Protein AF-A0A7L2KEH7-F1 (afdb_monomer)

Organism: NCBI:txid2485327

Sequence (125 aa):
QDLCRELHEKVEIVDEERYDIEAKCNHNTREIKDLKIKVLDLRGKFKRPPLRRVRVSADAMLRALLGSKHKVSMDLRANLKSVKKEDTEKERPVEVGDWRKNVEAMSGMEGRKKMFDAAKSPTGQ

Radius of gyration: 44.85 Å; Cα contacts (8 Å, |Δi|>4): 10; chains: 1; bounding box: 85×48×133 Å

InterPro domains:
  IPR001978 Troponin [PF00992] (1-84)
  IPR038077 Troponin domain superfamily [G3DSA:1.20.5.350] (1-67)
  IPR038077 Troponin domain superfamily [SSF90250] (1-99)
  IPR050875 Troponin I [PTHR13738] (1-114)

Foldseek 3Di:
DVVVVVVVVVVVVVVVVVVVVVVVVVVVVVVVVVVVVVVCCVCVVCPPPPPDPDDQDPLNVCCVVVPPVDPDDPDPCSPDDDPPVVVVVVPPDPVVPDPVVVVVVPPPPDDDDDDDDDDDDDDDD

Mean predicted aligned error: 20.63 Å

Solvent-accessible surface area (backbone atoms only — not comparable to full-atom values): 8237 Å² total; per-residue (Å²): 113,65,68,61,52,54,52,52,56,49,49,54,54,51,50,53,53,48,49,54,52,48,52,52,53,51,51,53,52,51,52,52,51,54,51,50,52,53,52,48,52,58,53,60,78,58,57,75,73,73,85,71,88,73,70,82,47,70,64,60,48,44,35,70,75,51,42,86,79,51,79,77,67,93,48,86,64,67,81,50,85,76,86,52,76,74,56,65,68,74,72,51,71,81,82,82,65,58,75,66,64,65,54,60,72,68,68,74,82,84,73,92,80,86,88,85,84,92,81,83,88,81,88,85,137

pLDDT: mean 74.86, std 19.19, range [36.41, 98.69]

Secondary structure (DSSP, 8-state):
-HHHHHHHHHHHHHHHHHHHHHHHHHHHHHHHHHHHHHHHHHHHHT-------PPPPHHHHHHHHHGGG------TTTTSPP--TTGGGTSS-S----HHHHHHHHTT-----------------

Structure (mmCIF, N/CA/C/O backbone):
data_AF-A0A7L2KEH7-F1
#
_entry.id   AF-A0A7L2KEH7-F1
#
loop_
_atom_site.group_PDB
_atom_site.id
_atom_site.type_symbol
_atom_site.label_atom_id
_atom_site.label_alt_id
_atom_site.label_comp_id
_atom_site.label_asym_id
_atom_site.label_entity_id
_atom_site.label_seq_id
_atom_site.pdbx_PDB_ins_code
_atom_site.Cartn_x
_atom_site.Cartn_y
_atom_site.Cartn_z
_atom_site.occupancy
_atom_site.B_iso_or_equiv
_atom_site.auth_seq_id
_atom_site.auth_comp_id
_atom_site.auth_asym_id
_atom_site.auth_atom_id
_atom_site.pdbx_PDB_model_num
ATOM 1 N N . GLN A 1 1 ? -23.804 -4.839 42.696 1.00 86.31 1 GLN A N 1
ATOM 2 C CA . GLN A 1 1 ? -24.297 -5.040 41.314 1.00 86.31 1 GLN A CA 1
ATOM 3 C C . GLN A 1 1 ? -23.945 -3.867 40.403 1.00 86.31 1 GLN A C 1
ATOM 5 O O . GLN A 1 1 ? -23.792 -4.091 39.211 1.00 86.31 1 GLN A O 1
ATOM 10 N N . ASP A 1 2 ? -23.765 -2.653 40.929 1.00 95.88 2 ASP A N 1
ATOM 11 C CA . ASP A 1 2 ? -23.508 -1.454 40.111 1.00 95.88 2 ASP A CA 1
ATOM 12 C C . ASP A 1 2 ? -22.207 -1.518 39.312 1.00 95.88 2 ASP A C 1
ATOM 14 O O . ASP A 1 2 ? -22.217 -1.225 38.124 1.00 95.88 2 ASP A O 1
ATOM 18 N N . LEU A 1 3 ? -21.134 -2.048 39.907 1.00 96.88 3 LEU A N 1
ATOM 19 C CA . LEU A 1 3 ? -19.870 -2.273 39.199 1.00 96.88 3 LEU A CA 1
ATOM 20 C C . LEU A 1 3 ? -20.035 -3.163 37.954 1.00 96.88 3 LEU A C 1
ATOM 22 O O . LEU A 1 3 ? -19.410 -2.918 36.930 1.00 96.88 3 LEU A O 1
ATOM 26 N N . CYS A 1 4 ? -20.886 -4.192 38.015 1.00 97.50 4 CYS A N 1
ATOM 27 C CA . CYS A 1 4 ? -21.119 -5.073 36.868 1.00 97.50 4 CYS A CA 1
ATOM 28 C C . CYS A 1 4 ? -21.851 -4.347 35.732 1.00 97.50 4 CYS A C 1
ATOM 30 O O . CYS A 1 4 ? -21.552 -4.602 34.571 1.00 97.50 4 CYS A O 1
ATOM 32 N N . ARG A 1 5 ? -22.784 -3.442 36.062 1.00 97.56 5 ARG A N 1
ATOM 33 C CA . ARG A 1 5 ? -23.474 -2.602 35.071 1.00 97.56 5 ARG A CA 1
ATOM 34 C C . ARG A 1 5 ? -22.515 -1.603 34.430 1.00 97.56 5 ARG A C 1
ATOM 36 O O . ARG A 1 5 ? -22.473 -1.515 33.212 1.00 97.56 5 ARG A O 1
ATOM 43 N N . GLU A 1 6 ? -21.699 -0.935 35.239 1.00 98.00 6 GLU A N 1
ATOM 44 C CA . GLU A 1 6 ? -20.700 0.023 34.755 1.00 98.00 6 GLU A CA 1
ATOM 45 C C . GLU A 1 6 ? -19.667 -0.643 33.833 1.00 98.00 6 GLU A C 1
ATOM 47 O O . GLU A 1 6 ? -19.295 -0.095 32.799 1.00 98.00 6 GLU A O 1
ATOM 52 N N . LEU A 1 7 ? -19.209 -1.849 34.181 1.00 98.00 7 LEU A N 1
ATOM 53 C CA . LEU A 1 7 ? -18.293 -2.606 33.328 1.00 98.00 7 LEU A CA 1
ATOM 54 C C . LEU A 1 7 ? -18.946 -3.020 32.007 1.00 98.00 7 LEU A C 1
ATOM 56 O O . LEU A 1 7 ? -18.286 -2.955 30.977 1.00 98.00 7 LEU A O 1
ATOM 60 N N . HIS A 1 8 ? -20.219 -3.421 32.022 1.00 97.81 8 HIS A N 1
ATOM 61 C CA . HIS A 1 8 ? -20.934 -3.779 30.798 1.00 97.81 8 HIS A CA 1
ATOM 62 C C . HIS A 1 8 ? -21.070 -2.580 29.851 1.00 97.81 8 HIS A C 1
ATOM 64 O O . HIS A 1 8 ? -20.787 -2.708 28.665 1.00 97.81 8 HIS A O 1
ATOM 70 N N . GLU A 1 9 ? -21.444 -1.411 30.372 1.00 98.19 9 GLU A N 1
ATOM 71 C CA . GLU A 1 9 ? -21.549 -0.178 29.582 1.00 98.19 9 GLU A CA 1
ATOM 72 C C . GLU A 1 9 ? -20.189 0.230 28.993 1.00 98.19 9 GLU A C 1
ATOM 74 O O . GLU A 1 9 ? -20.077 0.541 27.809 1.00 98.19 9 GLU A O 1
AT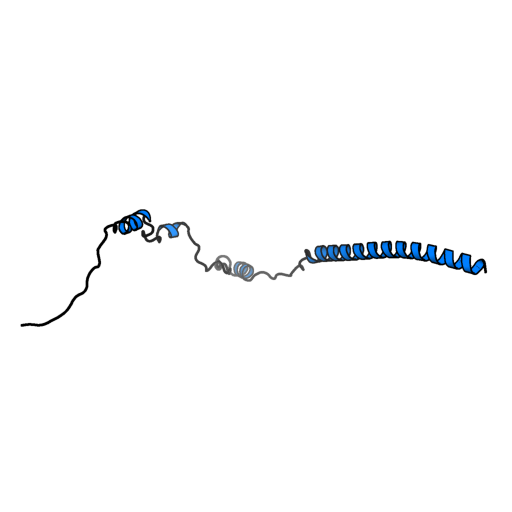OM 79 N N . LYS A 1 10 ? -19.111 0.133 29.783 1.00 98.31 10 LYS A N 1
ATOM 80 C CA . LYS A 1 10 ? -17.751 0.400 29.289 1.00 98.31 10 LYS A CA 1
ATOM 81 C C . LYS A 1 10 ? -17.317 -0.562 28.188 1.00 98.31 10 LYS A C 1
ATOM 83 O O . LYS A 1 10 ? -16.597 -0.144 27.289 1.00 98.31 10 LYS A O 1
ATOM 88 N N . VAL A 1 11 ? -17.713 -1.833 28.257 1.00 98.25 11 VAL A N 1
ATOM 89 C CA . VAL A 1 11 ? -17.385 -2.815 27.213 1.00 98.25 11 VAL A CA 1
ATOM 90 C C . VAL A 1 11 ? -18.041 -2.439 25.888 1.00 98.25 11 VAL A C 1
ATOM 92 O O . VAL A 1 11 ? -17.370 -2.518 24.864 1.00 98.25 11 VAL A O 1
ATOM 95 N N . GLU A 1 12 ? -19.299 -1.994 25.902 1.00 98.00 12 GLU A N 1
ATOM 96 C CA . GLU A 1 12 ? -19.995 -1.558 24.683 1.00 98.00 12 GLU A CA 1
ATOM 97 C C . GLU A 1 12 ? -19.280 -0.375 24.022 1.00 98.00 12 GLU A C 1
ATOM 99 O O . GLU A 1 12 ? -18.955 -0.437 22.838 1.00 98.00 12 GLU A O 1
ATOM 104 N N . ILE A 1 13 ? -18.947 0.652 24.810 1.00 98.31 13 ILE A N 1
ATOM 105 C CA . ILE A 1 13 ? -18.241 1.846 24.319 1.00 98.31 13 ILE A CA 1
ATOM 106 C C . ILE A 1 13 ? -16.870 1.470 23.746 1.00 98.31 13 ILE A C 1
ATOM 108 O O . ILE A 1 13 ? -16.511 1.875 22.642 1.00 98.31 13 ILE A O 1
ATOM 112 N N . VAL A 1 14 ? -16.095 0.669 24.482 1.00 98.56 14 VAL A N 1
ATOM 113 C CA . VAL A 1 14 ? -14.745 0.282 24.056 1.00 98.56 14 VAL A CA 1
ATOM 114 C C . VAL A 1 14 ? -14.780 -0.591 22.803 1.00 98.56 14 VAL A C 1
ATOM 116 O O . VAL A 1 14 ? -13.877 -0.479 21.975 1.00 98.56 14 VAL A O 1
ATOM 119 N N . ASP A 1 15 ? -15.780 -1.459 22.631 1.00 98.50 15 ASP A N 1
ATOM 120 C CA . ASP A 1 15 ? -15.864 -2.290 21.425 1.00 98.50 15 ASP A CA 1
ATOM 121 C C . ASP A 1 15 ? -16.247 -1.468 20.185 1.00 98.50 15 ASP A C 1
ATOM 123 O O . ASP A 1 15 ? -15.690 -1.699 19.109 1.00 98.50 15 ASP A O 1
ATOM 127 N N . GLU A 1 16 ? -17.100 -0.449 20.336 1.00 98.19 16 GLU A N 1
ATOM 128 C CA . GLU A 1 16 ? -17.387 0.519 19.270 1.00 98.19 16 GLU A CA 1
ATOM 129 C C . GLU A 1 16 ? -16.124 1.303 18.870 1.00 98.19 16 GLU A C 1
ATOM 131 O O . GLU A 1 16 ? -15.746 1.338 17.695 1.00 98.19 16 GLU A O 1
ATOM 136 N N . GLU A 1 17 ? -15.387 1.843 19.846 1.00 98.38 17 GLU A N 1
ATOM 137 C CA . GLU A 1 17 ? -14.119 2.538 19.590 1.00 98.38 17 GLU A CA 1
ATOM 138 C C . GLU A 1 17 ? -13.075 1.615 18.938 1.00 98.38 17 GLU A C 1
ATOM 140 O O . GLU A 1 17 ? -12.359 2.009 18.008 1.00 98.38 17 GLU A O 1
ATOM 145 N N . ARG A 1 18 ? -12.991 0.360 19.399 1.00 98.69 18 ARG A N 1
ATOM 146 C CA . ARG A 1 18 ? -12.098 -0.657 18.833 1.00 98.69 18 ARG A CA 1
ATOM 147 C C . ARG A 1 18 ? -12.442 -0.930 17.372 1.00 98.69 18 ARG A C 1
ATOM 149 O O . ARG A 1 18 ? -11.523 -1.026 16.554 1.00 98.69 18 ARG A O 1
ATOM 156 N N . TYR A 1 19 ? -13.727 -1.041 17.041 1.00 98.44 19 TYR A N 1
ATOM 157 C CA . TYR A 1 19 ? -14.197 -1.257 15.675 1.00 98.44 19 TYR A CA 1
ATOM 158 C C . TYR A 1 19 ? -13.785 -0.108 14.742 1.00 98.44 19 TYR A C 1
ATOM 160 O O . TYR A 1 19 ? -13.232 -0.347 13.663 1.00 98.44 19 TYR A O 1
ATOM 168 N N . ASP A 1 20 ? -13.950 1.141 15.177 1.00 98.12 20 ASP A N 1
ATOM 169 C CA . ASP A 1 20 ? -13.543 2.319 14.404 1.00 98.12 20 ASP A CA 1
ATOM 170 C C . ASP A 1 20 ? -12.029 2.383 14.164 1.00 98.12 20 ASP A C 1
ATOM 172 O O . ASP A 1 20 ? -11.560 2.721 13.067 1.00 98.12 20 ASP A O 1
ATOM 176 N N . ILE A 1 21 ? -11.234 2.048 15.183 1.00 98.31 21 ILE A N 1
ATOM 177 C CA . ILE A 1 21 ? -9.773 1.981 15.065 1.00 98.31 21 ILE A CA 1
ATOM 178 C C . ILE A 1 21 ? -9.371 0.872 14.088 1.00 98.31 21 ILE A C 1
ATOM 180 O O . ILE A 1 21 ? -8.517 1.086 13.222 1.00 98.31 21 ILE A O 1
ATOM 184 N N . GLU A 1 22 ? -9.999 -0.299 14.184 1.00 98.31 22 GLU A N 1
ATOM 185 C CA . GLU A 1 22 ? -9.760 -1.419 13.278 1.00 98.31 22 GLU A CA 1
ATOM 186 C C . GLU A 1 22 ? -10.080 -1.040 11.823 1.00 98.31 22 GLU A C 1
ATOM 188 O O . GLU A 1 22 ? -9.282 -1.307 10.918 1.00 98.31 22 GLU A O 1
ATOM 193 N N . ALA A 1 23 ? -11.187 -0.332 11.587 1.00 98.44 23 ALA A N 1
ATOM 194 C CA . ALA A 1 23 ? -11.549 0.173 10.268 1.00 98.44 23 ALA A CA 1
ATOM 195 C C . ALA A 1 23 ? -10.479 1.122 9.694 1.00 98.44 23 ALA A C 1
ATOM 197 O O . ALA A 1 23 ? -10.076 0.967 8.534 1.00 98.44 23 ALA A O 1
ATOM 198 N N . LYS A 1 24 ? -9.952 2.051 10.507 1.00 98.44 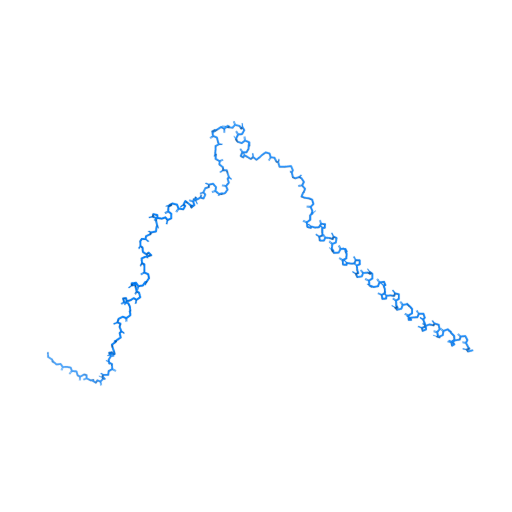24 LYS A N 1
ATOM 199 C CA . LYS A 1 24 ? -8.859 2.964 10.115 1.00 98.44 24 LYS A CA 1
ATOM 200 C C . LYS A 1 24 ? -7.562 2.210 9.798 1.00 98.44 24 LYS A C 1
ATOM 202 O O . LYS A 1 24 ? -6.938 2.465 8.767 1.00 98.44 24 LYS A O 1
ATOM 207 N N . CYS A 1 25 ? -7.169 1.240 10.624 1.00 98.50 25 CYS A N 1
ATOM 208 C CA . CYS A 1 25 ? -5.992 0.404 10.359 1.00 98.50 25 CYS A CA 1
ATOM 209 C C . CYS A 1 25 ? -6.144 -0.416 9.069 1.00 98.50 25 CYS A C 1
ATOM 211 O O . CYS A 1 25 ? -5.199 -0.523 8.280 1.00 98.50 25 CYS A O 1
ATOM 213 N N . ASN A 1 26 ? -7.337 -0.959 8.820 1.00 98.44 26 ASN A N 1
ATOM 214 C CA . ASN A 1 26 ? -7.645 -1.708 7.606 1.00 98.44 26 ASN A CA 1
ATOM 215 C C . ASN A 1 26 ? -7.591 -0.822 6.359 1.00 98.44 26 ASN A C 1
ATOM 217 O O . ASN A 1 26 ? -7.054 -1.244 5.333 1.00 98.44 26 ASN A O 1
ATOM 221 N N . HIS A 1 27 ? -8.095 0.410 6.447 1.00 98.38 27 HIS A N 1
ATOM 222 C CA . HIS A 1 27 ? -7.976 1.399 5.380 1.00 98.38 27 HIS A CA 1
ATOM 223 C C . HIS A 1 27 ? -6.504 1.684 5.050 1.00 98.38 27 HIS A C 1
ATOM 225 O O . HIS A 1 27 ? -6.079 1.446 3.919 1.00 98.38 27 HIS A O 1
ATOM 231 N N . ASN A 1 28 ? -5.699 2.040 6.054 1.00 98.31 28 ASN A N 1
ATOM 232 C CA . ASN A 1 28 ? -4.273 2.322 5.868 1.00 98.31 28 ASN A CA 1
ATOM 233 C C . ASN A 1 28 ? -3.515 1.112 5.299 1.00 98.31 28 ASN A C 1
ATOM 235 O O . ASN A 1 28 ? -2.648 1.249 4.438 1.00 98.31 28 ASN A O 1
ATOM 239 N N . THR A 1 29 ? -3.854 -0.101 5.741 1.00 98.38 29 THR A N 1
ATOM 240 C CA . THR A 1 29 ? -3.242 -1.340 5.234 1.00 98.38 29 THR A CA 1
ATOM 241 C C . THR A 1 29 ? -3.537 -1.555 3.749 1.00 98.38 29 THR A C 1
ATOM 243 O O . THR A 1 29 ? -2.644 -1.961 2.997 1.00 98.38 29 THR A O 1
ATOM 246 N N . ARG A 1 30 ? -4.766 -1.259 3.304 1.00 98.38 30 ARG A N 1
ATOM 247 C CA . ARG A 1 30 ? -5.148 -1.313 1.883 1.00 98.38 30 ARG A CA 1
ATOM 248 C C . ARG A 1 30 ? -4.382 -0.271 1.072 1.00 98.38 30 ARG A C 1
ATOM 250 O O . ARG A 1 30 ? -3.768 -0.636 0.075 1.00 98.38 30 ARG A O 1
ATOM 257 N N . GLU A 1 31 ? -4.314 0.971 1.545 1.00 98.12 31 GLU A N 1
ATOM 258 C CA . GLU A 1 31 ? -3.551 2.026 0.868 1.00 98.12 31 GLU A CA 1
ATOM 259 C C . GLU A 1 31 ? -2.064 1.675 0.739 1.00 98.12 31 GLU A C 1
ATOM 261 O O . GLU A 1 31 ? -1.480 1.799 -0.338 1.00 98.12 31 GLU A O 1
ATOM 266 N N . ILE A 1 32 ? -1.444 1.156 1.804 1.00 98.00 32 ILE A N 1
ATOM 267 C CA . ILE A 1 32 ? -0.049 0.698 1.772 1.00 98.00 32 ILE A CA 1
ATOM 268 C C . ILE A 1 32 ? 0.135 -0.412 0.734 1.00 98.00 32 ILE A C 1
ATOM 270 O O . ILE A 1 32 ? 1.147 -0.430 0.027 1.00 98.00 32 ILE A O 1
ATOM 274 N N . LYS A 1 33 ? -0.808 -1.356 0.632 1.00 97.62 33 LYS A N 1
ATOM 275 C CA . LYS A 1 33 ? -0.755 -2.431 -0.366 1.00 97.62 33 LYS A CA 1
ATOM 276 C C . LYS A 1 33 ? -0.816 -1.865 -1.787 1.00 97.62 33 LYS A C 1
ATOM 278 O O . LYS A 1 33 ? 0.019 -2.237 -2.613 1.00 97.62 33 LYS A O 1
ATOM 283 N N . ASP A 1 34 ? -1.722 -0.930 -2.041 1.00 97.38 34 ASP A N 1
ATOM 284 C CA . ASP A 1 34 ? -1.875 -0.291 -3.349 1.00 97.38 34 ASP A CA 1
ATOM 285 C C . ASP A 1 34 ? -0.638 0.535 -3.724 1.00 97.38 34 ASP A C 1
ATOM 287 O O . ASP A 1 34 ? -0.132 0.450 -4.846 1.00 97.38 34 ASP A O 1
ATOM 291 N N . LEU A 1 35 ? -0.083 1.289 -2.771 1.00 96.94 35 LEU A N 1
ATOM 292 C CA . LEU A 1 35 ? 1.157 2.043 -2.958 1.00 96.94 35 LEU A CA 1
ATOM 293 C C . LEU A 1 35 ? 2.349 1.120 -3.230 1.00 96.94 35 LEU A C 1
ATOM 295 O O . LEU A 1 35 ? 3.156 1.412 -4.112 1.00 96.94 35 LEU A O 1
ATOM 299 N N . LYS A 1 36 ? 2.453 -0.019 -2.535 1.00 94.19 36 LYS A N 1
ATOM 300 C CA . LYS A 1 36 ? 3.496 -1.022 -2.802 1.00 94.19 36 LYS A CA 1
ATOM 301 C C . LYS A 1 36 ? 3.412 -1.557 -4.230 1.00 94.19 36 LYS A C 1
ATOM 303 O O . LYS A 1 36 ? 4.453 -1.673 -4.873 1.00 94.19 36 LYS A O 1
ATOM 308 N N . ILE A 1 37 ? 2.210 -1.842 -4.737 1.00 92.75 37 ILE A N 1
ATOM 309 C CA . ILE A 1 37 ? 2.012 -2.275 -6.131 1.00 92.75 37 ILE A CA 1
ATOM 310 C C . ILE A 1 37 ? 2.474 -1.175 -7.094 1.00 92.75 37 ILE A C 1
ATOM 312 O O . ILE A 1 37 ? 3.321 -1.436 -7.944 1.00 92.75 37 ILE A O 1
ATOM 316 N N . LYS A 1 38 ? 2.041 0.078 -6.891 1.00 92.19 38 LYS A N 1
ATOM 317 C CA . LYS A 1 38 ? 2.479 1.220 -7.717 1.00 92.19 38 LYS A CA 1
ATOM 318 C C . LYS A 1 38 ? 4.003 1.383 -7.727 1.00 92.19 38 LYS A C 1
ATOM 320 O O . LYS A 1 38 ? 4.598 1.610 -8.778 1.00 92.19 38 LYS A O 1
ATOM 325 N N . VAL A 1 39 ? 4.658 1.237 -6.574 1.00 90.31 39 VAL A N 1
ATOM 326 C CA . VAL A 1 39 ? 6.126 1.277 -6.472 1.00 90.31 39 VAL A CA 1
ATOM 327 C C . VAL A 1 39 ? 6.768 0.130 -7.251 1.00 90.31 39 VAL A C 1
ATOM 329 O O . VAL A 1 39 ? 7.777 0.344 -7.925 1.00 90.31 39 VAL A O 1
ATOM 332 N N . LEU A 1 40 ? 6.211 -1.082 -7.181 1.00 87.56 40 LEU A N 1
ATOM 333 C CA . LEU A 1 40 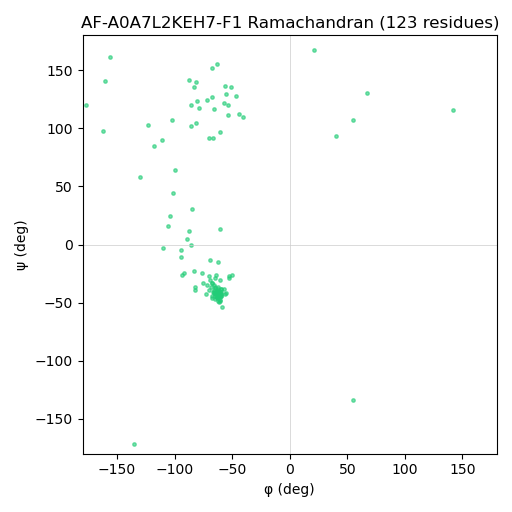? 6.705 -2.225 -7.948 1.00 87.56 40 LEU A CA 1
ATOM 334 C C . LEU A 1 40 ? 6.577 -1.997 -9.454 1.00 87.56 40 LEU A C 1
ATOM 336 O O . LEU A 1 40 ? 7.552 -2.242 -10.163 1.00 87.56 40 LEU A O 1
ATOM 340 N N . ASP A 1 41 ? 5.447 -1.475 -9.924 1.00 86.56 41 ASP A N 1
ATOM 341 C CA . ASP A 1 41 ? 5.221 -1.174 -11.341 1.00 86.56 41 ASP A CA 1
ATOM 342 C C . ASP A 1 41 ? 6.201 -0.115 -11.852 1.00 86.56 41 ASP A C 1
ATOM 344 O O . ASP A 1 41 ? 6.820 -0.282 -12.905 1.00 86.56 41 ASP A O 1
ATOM 348 N N . LEU A 1 42 ? 6.432 0.945 -11.073 1.00 84.25 42 LEU A N 1
ATOM 349 C CA . LEU A 1 42 ? 7.415 1.979 -11.403 1.00 84.25 42 LEU A CA 1
ATOM 350 C C . LEU A 1 42 ? 8.851 1.431 -11.395 1.00 84.25 42 LEU A C 1
ATOM 352 O O . LEU A 1 42 ? 9.634 1.720 -12.303 1.00 84.25 42 LEU A O 1
ATOM 356 N N . ARG A 1 43 ? 9.194 0.592 -10.410 1.00 76.00 43 ARG A N 1
ATOM 357 C CA . ARG A 1 43 ? 10.510 -0.061 -10.302 1.00 76.00 43 ARG A CA 1
ATOM 358 C C . ARG A 1 43 ? 10.736 -1.114 -11.395 1.00 76.00 43 ARG A C 1
ATOM 360 O O . ARG A 1 43 ? 11.880 -1.359 -11.776 1.00 76.00 43 ARG A O 1
ATOM 367 N N . GLY A 1 44 ? 9.671 -1.758 -11.870 1.00 69.94 44 GLY A N 1
ATOM 368 C CA . GLY A 1 44 ? 9.680 -2.792 -12.906 1.00 69.94 44 GLY A CA 1
ATOM 369 C C . GLY A 1 44 ? 9.711 -2.227 -14.326 1.00 69.94 44 GLY A C 1
ATOM 370 O O . GLY A 1 44 ? 10.464 -2.737 -15.155 1.00 69.94 44 GLY A O 1
ATOM 371 N N . LYS A 1 45 ? 8.979 -1.134 -14.590 1.00 63.16 45 LYS A N 1
ATOM 372 C CA . LYS A 1 45 ? 8.944 -0.449 -15.896 1.00 63.16 45 LYS A CA 1
ATOM 373 C C . LYS A 1 45 ? 10.318 0.075 -16.326 1.00 63.16 45 LYS A C 1
ATOM 375 O O . LYS A 1 45 ? 10.622 0.099 -17.514 1.00 63.16 45 LYS A O 1
ATOM 380 N N . PHE A 1 46 ? 11.162 0.436 -15.359 1.00 62.09 46 PHE A N 1
ATOM 381 C CA . PHE A 1 46 ? 12.535 0.880 -15.582 1.00 62.09 46 PHE A CA 1
ATOM 382 C C . PHE A 1 46 ? 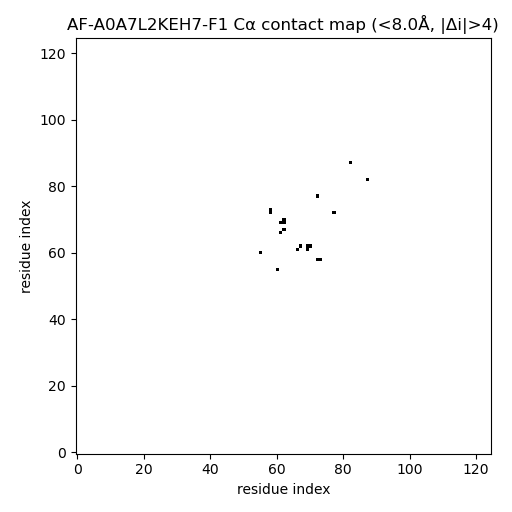13.509 0.118 -14.680 1.00 62.09 46 PHE A C 1
ATOM 384 O O . PHE A 1 46 ? 14.264 0.712 -13.909 1.00 62.09 46 PHE A O 1
ATOM 391 N N . LYS A 1 47 ? 13.553 -1.218 -14.779 1.00 66.75 47 LYS A N 1
ATOM 392 C CA . LYS A 1 47 ? 14.786 -1.923 -14.399 1.00 66.75 47 LYS A CA 1
ATOM 393 C C . LYS A 1 47 ? 15.907 -1.271 -15.204 1.00 66.75 47 LYS A C 1
ATOM 395 O O . LYS A 1 47 ? 15.894 -1.388 -16.426 1.00 66.75 47 LYS A O 1
ATOM 400 N N . ARG A 1 48 ? 16.823 -0.548 -14.539 1.00 61.25 48 ARG A N 1
ATOM 401 C CA . ARG A 1 48 ? 17.994 0.073 -15.179 1.00 61.25 48 ARG A CA 1
ATOM 402 C C . ARG A 1 48 ? 18.582 -0.978 -16.122 1.00 61.25 48 ARG A C 1
ATOM 404 O O . ARG A 1 48 ? 19.016 -2.010 -15.599 1.00 61.25 48 ARG A O 1
ATOM 411 N N . PRO A 1 49 ? 18.530 -0.790 -17.459 1.00 71.25 49 PRO A N 1
ATOM 412 C CA . PRO A 1 49 ? 19.074 -1.780 -18.368 1.00 71.25 49 PRO A CA 1
ATOM 413 C C . PRO A 1 49 ? 20.512 -2.013 -17.919 1.00 71.25 49 PRO A C 1
ATOM 415 O O . PRO A 1 49 ? 21.255 -1.031 -17.792 1.00 71.25 49 PRO A O 1
ATOM 418 N N . PRO A 1 50 ? 20.893 -3.248 -17.544 1.00 72.88 50 PRO A N 1
ATOM 419 C CA . PRO A 1 50 ? 22.254 -3.492 -17.114 1.00 72.88 50 PRO A CA 1
ATOM 420 C C . PRO A 1 50 ? 23.148 -3.009 -18.246 1.00 72.88 50 PRO A C 1
ATOM 422 O O . PRO A 1 50 ? 22.891 -3.330 -19.408 1.00 72.88 50 PRO A O 1
ATOM 425 N N . LEU A 1 51 ? 24.149 -2.189 -17.923 1.00 72.38 51 LEU A N 1
ATOM 426 C CA . LEU A 1 51 ? 25.129 -1.748 -18.906 1.00 72.38 51 LEU A CA 1
ATOM 427 C C . LEU A 1 51 ? 25.821 -3.007 -19.433 1.00 72.38 51 LEU A C 1
ATOM 429 O O . LEU A 1 51 ? 26.706 -3.570 -18.788 1.00 72.38 51 LEU A O 1
ATOM 433 N N . ARG A 1 52 ? 25.352 -3.515 -20.576 1.00 75.38 52 ARG A N 1
ATOM 434 C CA . ARG A 1 52 ? 25.938 -4.689 -21.212 1.00 75.38 52 ARG A CA 1
ATOM 435 C C . ARG A 1 52 ? 27.272 -4.233 -21.777 1.00 75.38 52 ARG A C 1
ATOM 437 O O . ARG A 1 52 ? 27.319 -3.290 -22.562 1.00 75.38 52 ARG A O 1
ATOM 444 N N . ARG A 1 53 ? 28.359 -4.907 -21.397 1.00 78.06 53 ARG A N 1
ATOM 445 C CA . ARG A 1 53 ? 29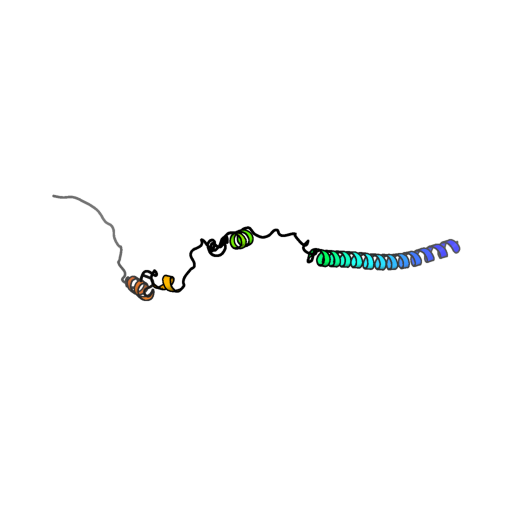.626 -4.785 -22.123 1.00 78.06 53 ARG A CA 1
ATOM 446 C C . ARG A 1 53 ? 29.416 -5.405 -23.499 1.00 78.06 53 ARG A C 1
ATOM 448 O O . ARG A 1 53 ? 29.533 -6.617 -23.663 1.00 78.06 53 ARG A O 1
ATOM 455 N N . VAL A 1 54 ? 29.027 -4.583 -24.463 1.00 80.25 54 VAL A N 1
ATOM 456 C CA . VAL A 1 54 ? 28.931 -4.991 -25.860 1.00 80.25 54 VAL A CA 1
ATOM 457 C C . V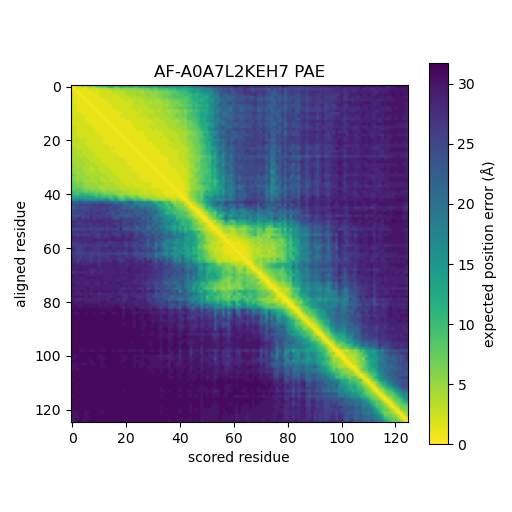AL A 1 54 ? 30.350 -4.980 -26.411 1.00 80.25 54 VAL A C 1
ATOM 459 O O . VAL A 1 54 ? 31.023 -3.952 -26.396 1.00 80.25 54 VAL A O 1
ATOM 462 N N . ARG A 1 55 ? 30.839 -6.150 -26.827 1.00 84.06 55 ARG A N 1
ATOM 463 C CA . ARG A 1 55 ? 32.099 -6.234 -27.571 1.00 84.06 55 ARG A CA 1
ATOM 464 C C . ARG A 1 55 ? 31.893 -5.588 -28.941 1.00 84.06 55 ARG A C 1
ATOM 466 O O . ARG A 1 55 ? 30.776 -5.596 -29.452 1.00 84.06 55 ARG A O 1
ATOM 473 N N . VAL A 1 56 ? 32.964 -5.045 -29.518 1.00 84.88 56 VAL A N 1
ATOM 474 C CA . VAL A 1 56 ? 32.964 -4.503 -30.887 1.00 84.88 56 VAL A CA 1
ATOM 475 C C . VAL A 1 56 ? 32.280 -5.509 -31.822 1.00 84.88 56 VAL A C 1
ATOM 477 O O . VAL A 1 56 ? 32.605 -6.697 -31.779 1.00 84.88 56 VAL A O 1
ATOM 480 N N . SER A 1 57 ? 31.287 -5.052 -32.595 1.00 85.50 57 SER A N 1
ATOM 481 C CA . SER A 1 57 ? 30.517 -5.924 -33.488 1.00 85.50 57 SER A CA 1
ATOM 482 C C . SER A 1 57 ? 31.422 -6.530 -34.560 1.00 85.50 57 SER A C 1
ATOM 484 O O . SER A 1 57 ? 32.456 -5.958 -34.907 1.00 85.50 57 SER A O 1
ATOM 486 N N . ALA A 1 58 ? 31.025 -7.681 -35.108 1.00 83.31 58 ALA A N 1
ATOM 487 C CA . ALA A 1 58 ? 31.764 -8.313 -36.199 1.00 83.31 58 ALA A CA 1
ATO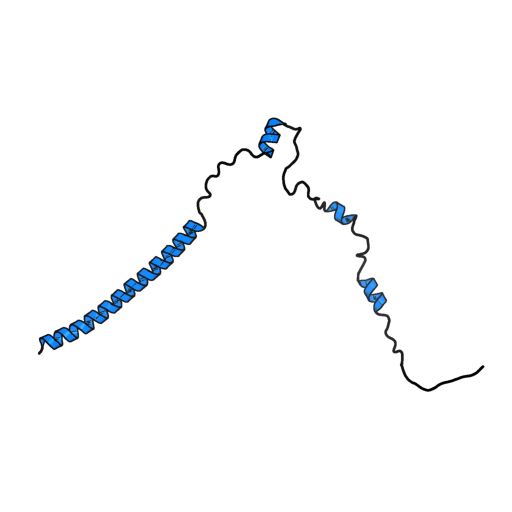M 488 C C . ALA A 1 58 ? 31.944 -7.353 -37.390 1.00 83.31 58 ALA A C 1
ATOM 490 O O . ALA A 1 58 ? 33.046 -7.244 -37.911 1.00 83.31 58 ALA A O 1
ATOM 491 N N . ASP A 1 59 ? 30.905 -6.589 -37.745 1.00 82.62 59 ASP A N 1
ATOM 492 C CA . ASP A 1 59 ? 30.962 -5.578 -38.809 1.00 82.62 59 ASP A CA 1
ATOM 493 C C . ASP A 1 59 ? 31.964 -4.450 -38.501 1.00 82.62 59 ASP A C 1
ATOM 495 O O . ASP A 1 59 ? 32.816 -4.123 -39.327 1.00 82.62 59 ASP A O 1
ATOM 499 N N . ALA A 1 60 ? 31.951 -3.916 -37.273 1.00 84.31 60 ALA A N 1
ATOM 500 C CA . ALA A 1 60 ? 32.901 -2.885 -36.857 1.00 84.31 60 ALA A CA 1
ATOM 501 C C . ALA A 1 60 ? 34.347 -3.408 -36.840 1.00 84.31 60 ALA A C 1
ATOM 503 O O . ALA A 1 60 ? 35.270 -2.697 -37.241 1.00 84.31 60 ALA A O 1
ATOM 504 N N . MET A 1 61 ? 34.549 -4.661 -36.425 1.00 86.06 61 MET A N 1
ATOM 505 C CA . MET A 1 61 ? 35.857 -5.313 -36.448 1.00 86.06 61 MET A CA 1
ATOM 506 C C . MET A 1 61 ? 36.339 -5.565 -37.884 1.00 86.06 61 MET A C 1
ATOM 508 O O . MET A 1 61 ? 37.488 -5.265 -38.201 1.00 86.06 61 MET A O 1
ATOM 512 N N . LEU A 1 62 ? 35.472 -6.056 -38.774 1.00 84.94 62 LEU A N 1
ATOM 513 C CA . LEU A 1 62 ? 35.809 -6.321 -40.175 1.00 84.94 62 LEU A CA 1
ATOM 514 C C . LEU A 1 62 ? 36.110 -5.035 -40.944 1.00 84.94 62 LEU A C 1
ATOM 516 O O . LEU A 1 62 ? 37.087 -4.991 -41.688 1.00 84.94 62 LEU A O 1
ATOM 520 N N . ARG A 1 63 ? 35.343 -3.964 -40.718 1.00 82.75 63 ARG A N 1
ATOM 521 C CA . ARG A 1 63 ? 35.633 -2.642 -41.285 1.00 82.75 63 ARG A CA 1
ATOM 522 C C . ARG A 1 63 ? 36.973 -2.086 -40.795 1.00 82.75 63 ARG A C 1
ATOM 524 O O . ARG A 1 63 ? 37.692 -1.482 -41.586 1.00 82.75 63 ARG A O 1
ATOM 531 N N . ALA A 1 64 ? 37.323 -2.292 -39.525 1.00 84.94 64 ALA A N 1
ATOM 532 C CA . ALA A 1 64 ? 38.602 -1.844 -38.974 1.00 84.94 64 ALA A CA 1
ATOM 533 C C . ALA A 1 64 ? 39.801 -2.638 -39.526 1.00 84.94 64 ALA A C 1
ATOM 535 O O . ALA A 1 64 ? 40.841 -2.048 -39.803 1.00 84.94 64 ALA A O 1
ATOM 536 N N . LEU A 1 65 ? 39.659 -3.956 -39.712 1.00 86.62 65 LEU A N 1
ATOM 537 C CA . LEU A 1 65 ? 40.742 -4.829 -40.187 1.00 86.62 65 LEU A CA 1
ATOM 538 C C . LEU A 1 65 ? 40.917 -4.819 -41.711 1.00 86.62 65 LEU A C 1
ATOM 540 O O . LEU A 1 65 ? 42.036 -4.923 -42.203 1.00 86.62 65 LEU A O 1
ATOM 544 N N . LEU A 1 66 ? 39.819 -4.735 -42.466 1.00 84.88 66 LEU A N 1
ATOM 545 C CA . LEU A 1 66 ? 39.81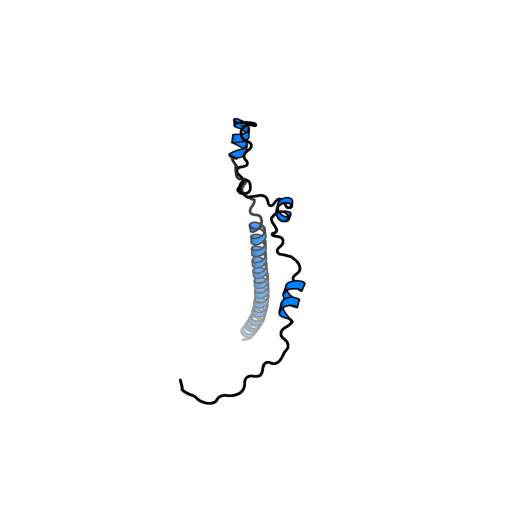2 -4.907 -43.925 1.00 84.88 66 LEU A CA 1
ATOM 546 C C . LEU A 1 66 ? 39.541 -3.603 -44.687 1.00 84.88 66 LEU A C 1
ATOM 548 O O . LEU A 1 66 ? 39.554 -3.593 -45.921 1.00 84.88 66 LEU A O 1
ATOM 552 N N . GLY A 1 67 ? 39.295 -2.502 -43.972 1.00 80.44 67 GLY A N 1
ATOM 553 C CA . GLY A 1 67 ? 39.079 -1.182 -44.554 1.00 80.44 67 GLY A CA 1
ATOM 554 C C . GLY A 1 67 ? 37.949 -1.172 -45.587 1.00 80.44 67 GLY A C 1
ATOM 555 O O . GLY A 1 67 ? 36.872 -1.730 -45.381 1.00 80.44 67 GLY A O 1
ATOM 556 N N . SER A 1 68 ? 38.194 -0.539 -46.735 1.00 76.94 68 SER A N 1
ATOM 557 C CA . SER A 1 68 ? 37.207 -0.387 -47.814 1.00 76.94 68 SER A CA 1
ATOM 558 C C . SER A 1 68 ? 36.849 -1.690 -48.538 1.00 76.94 68 SER A C 1
ATOM 560 O O . SER A 1 68 ? 35.849 -1.718 -49.257 1.00 76.94 68 SER A O 1
ATOM 562 N N . LYS A 1 69 ? 37.622 -2.772 -48.350 1.00 75.69 69 LYS A N 1
ATOM 563 C CA . LYS A 1 69 ? 37.400 -4.059 -49.027 1.00 75.69 69 LYS A CA 1
ATOM 564 C C . LYS A 1 69 ? 36.139 -4.771 -48.528 1.00 75.69 69 LYS A C 1
ATOM 566 O O . LYS A 1 69 ? 35.538 -5.533 -49.280 1.00 75.69 69 LYS A O 1
ATOM 571 N N . HIS A 1 70 ? 35.718 -4.522 -47.287 1.00 67.75 70 HIS A N 1
ATOM 572 C CA . HIS A 1 70 ? 34.524 -5.133 -46.703 1.00 67.75 70 HIS A CA 1
ATOM 573 C C . HIS A 1 70 ? 33.424 -4.080 -46.502 1.00 67.75 70 HIS A C 1
ATOM 575 O O . HIS A 1 70 ? 33.349 -3.415 -45.473 1.00 67.75 70 HIS A O 1
ATOM 581 N N . LYS A 1 71 ? 32.580 -3.901 -47.527 1.00 68.44 71 LYS A N 1
ATOM 582 C CA . LYS A 1 71 ? 31.423 -2.980 -47.524 1.00 68.44 71 LYS A CA 1
ATOM 583 C C . LYS A 1 71 ? 30.081 -3.725 -47.402 1.00 68.44 71 LYS A C 1
ATOM 585 O O . LYS A 1 71 ? 29.035 -3.174 -47.735 1.00 68.44 71 LYS A O 1
ATOM 590 N N . VAL A 1 72 ? 30.114 -4.991 -46.990 1.00 69.88 72 VAL A N 1
ATOM 591 C CA . VAL A 1 72 ? 28.921 -5.836 -46.879 1.00 69.88 72 VAL A CA 1
ATOM 592 C C . VAL A 1 72 ? 28.278 -5.591 -45.522 1.00 69.88 72 VAL A C 1
ATOM 594 O O . VAL A 1 72 ? 28.907 -5.810 -44.498 1.00 69.88 72 VAL A O 1
ATOM 597 N N . SER A 1 73 ? 27.029 -5.135 -45.525 1.00 68.44 73 SER A N 1
ATOM 598 C CA . SER A 1 73 ? 26.221 -5.009 -44.314 1.00 68.44 73 SER A CA 1
ATOM 599 C C . SER A 1 73 ? 25.654 -6.390 -43.965 1.00 68.44 73 SER A C 1
ATOM 601 O O . SER A 1 73 ? 25.010 -7.035 -44.793 1.00 68.44 73 SER A O 1
ATOM 603 N N . MET A 1 74 ? 25.935 -6.872 -42.751 1.00 72.19 74 MET A N 1
ATOM 604 C CA . MET A 1 74 ? 25.462 -8.172 -42.242 1.00 72.19 74 MET A CA 1
ATOM 605 C C . MET A 1 74 ? 24.050 -8.089 -41.639 1.00 72.19 74 MET A C 1
ATOM 607 O O . MET A 1 74 ? 23.704 -8.813 -40.703 1.00 72.19 74 MET A O 1
ATOM 611 N N . ASP A 1 75 ? 23.227 -7.184 -42.151 1.00 77.62 75 ASP A N 1
ATOM 612 C CA . ASP A 1 75 ? 21.884 -6.943 -41.653 1.00 77.62 75 ASP A CA 1
ATOM 613 C C . ASP A 1 75 ? 20.931 -7.907 -42.363 1.00 77.62 75 ASP A C 1
ATOM 615 O O . ASP A 1 75 ? 21.019 -8.098 -43.576 1.00 77.62 75 ASP A O 1
ATOM 619 N N . LEU A 1 76 ? 19.933 -8.442 -41.653 1.00 73.62 76 LEU A N 1
ATOM 620 C CA . LEU A 1 76 ? 18.899 -9.302 -42.254 1.00 73.62 76 LEU A CA 1
ATOM 621 C C . LEU A 1 76 ? 18.226 -8.649 -43.479 1.00 73.62 76 LEU A C 1
ATOM 623 O O . LEU A 1 76 ? 17.791 -9.327 -44.406 1.00 73.62 76 LEU A O 1
ATOM 627 N N . ARG A 1 77 ? 18.165 -7.314 -43.492 1.00 74.38 77 ARG A N 1
ATOM 628 C CA . ARG A 1 77 ? 17.556 -6.511 -44.553 1.00 74.38 77 ARG A CA 1
ATOM 629 C C . ARG A 1 77 ? 18.418 -6.396 -45.814 1.00 74.38 77 ARG A C 1
ATOM 631 O O . ARG A 1 77 ? 17.855 -6.169 -46.878 1.00 74.38 77 ARG A O 1
ATOM 638 N N . ALA A 1 78 ? 19.739 -6.547 -45.721 1.00 72.88 78 ALA A N 1
ATOM 639 C CA . ALA A 1 78 ? 20.651 -6.280 -46.835 1.00 72.88 78 ALA A CA 1
ATOM 640 C C . ALA A 1 78 ? 20.447 -7.228 -48.033 1.00 72.88 78 ALA A C 1
ATOM 642 O O . ALA A 1 78 ? 20.661 -6.825 -49.172 1.00 72.88 78 ALA A O 1
ATOM 643 N N . ASN A 1 79 ? 19.976 -8.456 -47.785 1.00 73.25 79 ASN A N 1
ATOM 644 C CA . ASN A 1 79 ? 19.699 -9.458 -48.825 1.00 73.25 79 ASN A CA 1
ATOM 645 C C . ASN A 1 79 ? 18.239 -9.476 -49.308 1.00 73.25 79 ASN A C 1
ATOM 647 O O . ASN A 1 79 ? 17.901 -10.232 -50.218 1.00 73.25 79 ASN A O 1
ATOM 651 N N . LEU A 1 80 ? 17.354 -8.677 -48.707 1.00 79.00 80 LEU A N 1
ATOM 652 C CA . LEU A 1 80 ? 15.969 -8.578 -49.159 1.00 79.00 80 LEU A CA 1
ATOM 653 C C . LEU A 1 80 ? 15.888 -7.588 -50.323 1.00 79.00 80 LEU A C 1
ATOM 655 O O . LEU A 1 80 ? 16.469 -6.503 -50.262 1.00 79.00 80 LEU A O 1
ATOM 659 N N . LYS A 1 81 ? 15.142 -7.942 -51.378 1.00 76.25 81 LYS A N 1
ATOM 660 C CA . LYS A 1 81 ? 14.903 -7.032 -52.506 1.00 76.25 81 LYS A CA 1
ATOM 661 C C . LYS A 1 81 ? 14.270 -5.744 -51.979 1.00 76.25 81 LYS A C 1
ATOM 663 O O . LYS A 1 81 ? 13.209 -5.773 -51.355 1.00 76.25 81 LYS A O 1
ATOM 668 N N . SER A 1 82 ? 14.915 -4.609 -52.230 1.00 71.31 82 SER A N 1
ATOM 669 C CA . SER A 1 82 ? 14.281 -3.318 -52.013 1.00 71.31 82 SER A CA 1
ATOM 670 C C . SER A 1 82 ? 13.159 -3.167 -53.034 1.00 71.31 82 SER A C 1
ATOM 672 O O . SER A 1 82 ? 13.368 -3.334 -54.234 1.00 71.31 82 SER A O 1
ATOM 674 N N . VAL A 1 83 ? 11.952 -2.859 -52.562 1.00 69.25 83 VAL A N 1
ATOM 675 C CA . VAL A 1 83 ? 10.876 -2.438 -53.458 1.00 69.25 83 VAL A CA 1
ATOM 676 C C . VAL A 1 83 ? 11.254 -1.048 -53.959 1.00 69.25 83 VAL A C 1
ATOM 678 O O . VAL A 1 83 ? 10.989 -0.039 -53.301 1.00 69.25 83 VAL A O 1
ATOM 681 N N . LYS A 1 84 ? 11.948 -0.985 -55.097 1.00 57.19 84 LYS A N 1
ATOM 682 C CA . LYS A 1 84 ? 12.067 0.252 -55.860 1.00 57.19 84 LYS A CA 1
ATOM 683 C C . LYS A 1 84 ? 10.672 0.577 -56.368 1.00 57.19 84 LYS A C 1
ATOM 685 O O . LYS A 1 84 ? 10.109 -0.184 -57.148 1.00 57.19 84 LYS A O 1
ATOM 690 N N . LYS A 1 85 ? 10.115 1.711 -55.932 1.00 58.50 85 LYS A N 1
ATOM 691 C CA . LYS A 1 85 ? 8.821 2.197 -56.439 1.00 58.50 85 LYS A CA 1
ATOM 692 C C . LYS A 1 85 ? 8.794 2.274 -57.973 1.00 58.50 85 LYS A C 1
ATOM 694 O O . LYS A 1 85 ? 7.729 2.082 -58.544 1.00 58.50 85 LYS A O 1
ATOM 699 N N . GLU A 1 86 ? 9.953 2.463 -58.602 1.00 53.78 86 GLU A N 1
ATOM 700 C CA . GLU A 1 86 ? 10.131 2.551 -60.055 1.00 53.78 86 GLU A CA 1
ATOM 701 C C . GLU A 1 86 ? 9.860 1.225 -60.799 1.00 53.78 86 GLU A C 1
ATOM 703 O O . GLU A 1 86 ? 9.311 1.254 -61.896 1.00 53.78 86 GLU A O 1
ATOM 708 N N . ASP A 1 87 ? 10.146 0.057 -60.205 1.00 50.06 87 ASP A N 1
ATOM 709 C CA . ASP A 1 87 ? 9.931 -1.243 -60.876 1.00 50.06 87 ASP A CA 1
ATOM 710 C C . ASP A 1 87 ? 8.476 -1.737 -60.755 1.00 50.06 87 ASP A C 1
ATOM 712 O O . ASP A 1 87 ? 7.980 -2.460 -61.619 1.00 50.06 87 ASP A O 1
ATOM 716 N N . THR A 1 88 ? 7.734 -1.256 -59.749 1.00 49.31 88 THR A N 1
ATOM 717 C CA . THR A 1 88 ? 6.282 -1.502 -59.607 1.00 49.31 88 THR A CA 1
ATOM 718 C C . THR A 1 88 ? 5.447 -0.927 -60.755 1.00 49.31 88 THR A C 1
ATOM 720 O O . THR A 1 88 ? 4.268 -1.256 -60.879 1.00 49.31 88 THR A O 1
ATOM 723 N N . GLU A 1 89 ? 6.013 -0.033 -61.568 1.00 51.69 89 GLU A N 1
ATOM 724 C CA . GLU A 1 89 ? 5.318 0.558 -62.712 1.00 51.69 89 GLU A CA 1
ATOM 725 C C . GLU A 1 89 ? 5.547 -0.223 -64.015 1.00 51.69 89 GLU A C 1
ATOM 727 O O . GLU A 1 89 ? 4.677 -0.204 -64.879 1.00 51.69 89 GLU A O 1
ATOM 732 N N . LYS A 1 90 ? 6.650 -0.979 -64.133 1.00 53.19 90 LYS A N 1
ATOM 733 C CA . LYS A 1 90 ? 6.979 -1.755 -65.346 1.00 53.19 90 LYS A CA 1
ATOM 734 C C . LYS A 1 90 ? 6.493 -3.205 -65.319 1.00 53.19 90 LYS A C 1
ATOM 736 O O . LYS A 1 90 ? 6.215 -3.751 -66.380 1.00 53.19 90 LYS A O 1
ATOM 741 N N . GLU A 1 91 ? 6.333 -3.808 -64.140 1.00 47.81 91 GLU A N 1
ATOM 742 C CA . GLU A 1 91 ? 5.779 -5.167 -63.976 1.00 47.81 91 GLU A CA 1
ATOM 743 C C . GLU A 1 91 ? 4.326 -5.177 -63.473 1.00 47.81 91 GLU A C 1
ATOM 745 O O . GLU A 1 91 ? 3.866 -6.157 -62.890 1.00 47.81 91 GLU A O 1
ATOM 750 N N . ARG A 1 92 ? 3.558 -4.104 -63.694 1.00 47.66 92 ARG A N 1
ATOM 751 C CA . ARG A 1 92 ? 2.100 -4.254 -63.718 1.00 47.66 92 ARG A CA 1
ATOM 752 C C . ARG A 1 92 ? 1.731 -4.764 -65.109 1.00 47.66 92 ARG A C 1
ATOM 754 O O . ARG A 1 92 ? 1.775 -3.961 -66.042 1.00 47.66 92 ARG A O 1
ATOM 761 N N . PRO A 1 93 ? 1.384 -6.055 -65.295 1.00 48.34 93 PRO A N 1
ATOM 762 C CA . PRO A 1 93 ? 0.685 -6.445 -66.506 1.00 48.34 93 PRO A CA 1
ATOM 763 C C . PRO A 1 93 ? -0.509 -5.503 -66.653 1.00 48.34 93 PRO A C 1
ATOM 765 O O . PRO A 1 93 ? -1.202 -5.189 -65.684 1.00 48.34 93 PRO A O 1
ATOM 768 N N . VAL A 1 94 ? -0.701 -5.019 -67.873 1.00 50.28 94 VAL A N 1
ATOM 769 C CA . VAL A 1 94 ? -1.693 -4.030 -68.330 1.00 50.28 94 VAL A CA 1
ATOM 770 C C . VAL A 1 94 ? -3.156 -4.499 -68.099 1.00 50.28 94 VAL A C 1
ATOM 772 O O . VAL A 1 94 ? -4.113 -3.901 -68.574 1.00 50.28 94 VAL A O 1
ATOM 775 N N . GLU A 1 95 ? -3.351 -5.547 -67.301 1.00 53.59 95 GLU A N 1
ATOM 776 C CA . GLU A 1 95 ? -4.602 -6.229 -66.972 1.00 53.59 95 GLU A CA 1
ATOM 777 C C . GLU A 1 95 ? -5.356 -5.627 -65.776 1.00 53.59 95 GLU A C 1
ATOM 779 O O . GLU A 1 95 ? -6.334 -6.202 -65.310 1.00 53.59 95 GLU A O 1
ATOM 784 N N . VAL A 1 96 ? -4.973 -4.443 -65.293 1.00 54.12 96 VAL A N 1
ATOM 785 C CA . VAL A 1 96 ? -5.879 -3.612 -64.474 1.00 54.12 96 VAL A CA 1
ATOM 786 C C . VAL A 1 96 ? -6.464 -2.494 -65.345 1.00 54.12 96 VAL A C 1
ATOM 788 O O . VAL A 1 96 ? -6.489 -1.321 -64.982 1.00 54.12 96 VAL A O 1
ATOM 791 N N . GLY A 1 97 ? -6.888 -2.864 -66.555 1.00 53.66 97 GLY A N 1
ATOM 792 C CA . GLY A 1 97 ? -7.618 -2.010 -67.483 1.00 53.66 97 GLY A CA 1
ATOM 793 C C . GLY A 1 97 ? -9.118 -2.055 -67.196 1.00 53.66 97 GLY A C 1
ATOM 794 O O . GLY A 1 97 ? -9.785 -3.010 -67.568 1.00 53.66 97 GLY A O 1
ATOM 795 N N . ASP A 1 98 ? -9.609 -1.008 -66.534 1.00 63.00 98 ASP A N 1
ATOM 796 C CA . ASP A 1 98 ? -11.008 -0.575 -66.399 1.00 63.00 98 ASP A CA 1
ATOM 797 C C . ASP A 1 98 ? -12.074 -1.676 -66.189 1.00 63.00 98 ASP A C 1
ATOM 799 O O . ASP A 1 98 ? -12.672 -2.209 -67.127 1.00 63.00 98 ASP A O 1
ATOM 803 N N . TRP A 1 99 ? -12.380 -1.948 -64.914 1.00 61.03 99 TRP A N 1
ATOM 804 C CA . TRP A 1 99 ? -13.422 -2.886 -64.464 1.00 61.03 99 TRP A CA 1
ATOM 805 C C . TRP A 1 99 ? -14.785 -2.660 -65.150 1.00 61.03 99 TRP A C 1
ATOM 807 O O . TRP A 1 99 ? -15.558 -3.606 -65.312 1.00 61.03 99 TRP A O 1
ATOM 817 N N . ARG A 1 100 ? -15.079 -1.432 -65.607 1.00 61.50 100 ARG A N 1
ATOM 818 C CA . ARG A 1 100 ? -16.338 -1.094 -66.292 1.00 61.50 100 ARG A CA 1
ATOM 819 C C . ARG A 1 100 ? -16.579 -1.896 -67.573 1.00 61.50 100 ARG A C 1
ATOM 821 O O . ARG A 1 100 ? -17.705 -2.334 -67.786 1.00 61.50 100 ARG A O 1
ATOM 828 N N . LYS A 1 101 ? -15.543 -2.170 -68.375 1.00 62.59 101 LYS A N 1
ATOM 829 C CA . LYS A 1 101 ? -15.702 -2.898 -69.651 1.00 62.59 101 LYS A CA 1
ATOM 830 C C . LYS A 1 101 ? -16.106 -4.361 -69.465 1.00 62.59 101 LYS A C 1
ATOM 832 O O . LYS A 1 101 ? -16.836 -4.905 -70.287 1.00 62.59 101 LYS A O 1
ATOM 837 N N . ASN A 1 102 ? -15.650 -4.994 -68.385 1.00 64.12 102 ASN A N 1
ATOM 838 C CA . ASN A 1 102 ? -15.960 -6.396 -68.098 1.00 64.12 102 ASN A CA 1
ATOM 839 C C . ASN A 1 102 ? -17.405 -6.563 -67.581 1.00 64.12 102 ASN A C 1
ATOM 841 O O . ASN A 1 102 ? -18.078 -7.543 -67.887 1.00 64.12 102 ASN A O 1
ATOM 845 N N . VAL A 1 103 ? -17.914 -5.564 -66.851 1.00 60.34 103 VAL A N 1
ATOM 846 C CA . VAL A 1 103 ? -19.296 -5.555 -66.340 1.00 60.34 103 VAL A CA 1
ATOM 847 C C . VAL A 1 103 ? -20.314 -5.311 -67.460 1.00 60.34 103 VAL A C 1
ATOM 849 O O . VAL A 1 103 ? -21.323 -6.010 -67.522 1.00 60.34 103 VAL A O 1
ATOM 852 N N . GLU A 1 104 ? -20.049 -4.378 -68.379 1.00 62.88 104 GLU A N 1
ATOM 853 C CA . GLU A 1 104 ? -20.953 -4.091 -69.507 1.00 62.88 104 GLU A CA 1
ATOM 854 C C . GLU A 1 104 ? -21.090 -5.280 -70.473 1.00 62.88 104 GLU A C 1
ATOM 856 O O . GLU A 1 104 ? -22.191 -5.564 -70.943 1.00 62.88 104 GLU A O 1
ATOM 861 N N . ALA A 1 105 ? -20.011 -6.038 -70.702 1.00 61.31 105 ALA A N 1
ATOM 862 C CA . ALA A 1 105 ? -20.036 -7.244 -71.535 1.00 61.31 105 ALA A CA 1
ATOM 863 C C . ALA A 1 105 ? -20.932 -8.367 -70.970 1.00 61.31 105 ALA A C 1
ATOM 865 O O . ALA A 1 105 ? -21.459 -9.176 -71.731 1.00 61.31 105 ALA A O 1
ATOM 866 N N . MET A 1 106 ? -21.138 -8.403 -69.649 1.00 56.81 106 MET A N 1
ATOM 867 C CA . MET A 1 106 ? -21.945 -9.424 -68.967 1.00 56.81 106 MET A CA 1
ATOM 868 C C . MET A 1 106 ? -23.405 -8.997 -68.735 1.00 56.81 106 MET A C 1
ATOM 870 O O . MET A 1 106 ? -24.237 -9.831 -68.386 1.00 56.81 106 MET A O 1
ATOM 874 N N . SER A 1 107 ? -23.749 -7.724 -68.956 1.00 58.78 107 SER A N 1
ATOM 875 C CA . SER A 1 107 ? -25.092 -7.179 -68.692 1.00 58.78 107 SER A CA 1
ATOM 876 C C . SER A 1 107 ? -26.099 -7.376 -69.842 1.00 58.78 107 SER A C 1
ATOM 878 O O . SER A 1 107 ? -27.245 -6.953 -69.727 1.00 58.78 107 SER A O 1
ATOM 880 N N . GLY A 1 108 ? -25.700 -7.997 -70.959 1.00 58.91 108 GLY A N 1
ATOM 881 C CA . GLY A 1 108 ? -26.505 -8.088 -72.188 1.00 58.91 108 GLY A CA 1
ATOM 882 C C . GLY A 1 108 ? -27.454 -9.289 -72.317 1.00 58.91 108 GLY A C 1
ATOM 883 O O . GLY A 1 108 ? -28.055 -9.462 -73.376 1.00 58.91 108 GLY A O 1
ATOM 884 N N . MET A 1 109 ? -27.600 -10.145 -71.300 1.00 59.97 109 MET A N 1
ATOM 885 C CA . MET A 1 109 ? -28.483 -11.325 -71.367 1.00 59.97 109 MET A CA 1
ATOM 886 C C . MET A 1 109 ? -29.833 -11.087 -70.680 1.00 59.97 109 MET A C 1
ATOM 888 O O . MET A 1 109 ? -30.182 -11.773 -69.723 1.00 59.97 109 MET A O 1
ATOM 892 N N . GLU A 1 110 ? -30.630 -10.153 -71.199 1.00 54.19 110 GLU A N 1
ATOM 893 C CA . GLU A 1 110 ? -32.013 -9.943 -70.753 1.00 54.19 110 GLU A CA 1
ATOM 894 C C . GLU A 1 110 ? -32.993 -10.204 -71.908 1.00 54.19 110 GLU A C 1
ATOM 896 O O . GLU A 1 110 ? -33.396 -9.324 -72.662 1.00 54.19 110 GLU A O 1
ATOM 901 N N . GLY A 1 111 ? -33.344 -11.483 -72.083 1.00 51.34 111 GLY A N 1
ATOM 902 C CA . GLY A 1 111 ? -34.294 -11.946 -73.094 1.00 51.34 111 GLY A CA 1
ATOM 903 C C . GLY A 1 111 ? -34.811 -13.351 -72.780 1.00 51.34 111 GLY A C 1
ATOM 904 O O . GLY A 1 111 ? -34.155 -14.348 -73.067 1.00 51.34 111 GLY A O 1
ATOM 905 N N . ARG A 1 112 ? -36.001 -13.422 -72.171 1.00 55.22 112 ARG A N 1
ATOM 906 C CA . ARG A 1 112 ? -36.746 -14.628 -71.755 1.00 55.22 112 ARG A CA 1
ATOM 907 C C . ARG A 1 112 ? -36.688 -15.768 -72.790 1.00 55.22 112 ARG A C 1
ATOM 909 O O . ARG A 1 112 ? -37.388 -15.705 -73.800 1.00 55.22 112 ARG A O 1
ATOM 916 N N . LYS A 1 113 ? -35.973 -16.867 -72.504 1.00 57.41 113 LYS A N 1
ATOM 917 C CA . LYS A 1 113 ? -36.064 -18.104 -73.305 1.00 57.41 113 LYS A CA 1
ATOM 918 C C . LYS A 1 113 ? -36.923 -19.151 -72.587 1.00 57.41 113 LYS A C 1
ATOM 920 O O . LYS A 1 113 ? -36.552 -19.693 -71.553 1.00 57.41 113 LYS A O 1
ATOM 925 N N . LYS A 1 114 ? -38.132 -19.335 -73.130 1.00 50.91 114 LYS A N 1
ATOM 926 C CA . LYS A 1 114 ? -39.184 -20.281 -72.722 1.00 50.91 114 LYS A CA 1
ATOM 927 C C . LYS A 1 114 ? -38.663 -21.727 -72.707 1.00 50.91 114 LYS A C 1
ATOM 929 O O . LYS A 1 114 ? -38.043 -22.141 -73.680 1.00 50.91 114 LYS A O 1
ATOM 934 N N . MET A 1 115 ? -39.006 -22.495 -71.673 1.00 51.75 115 MET A N 1
ATOM 935 C CA . MET A 1 115 ? -38.893 -23.960 -71.643 1.00 51.75 115 MET A CA 1
ATOM 936 C C . ME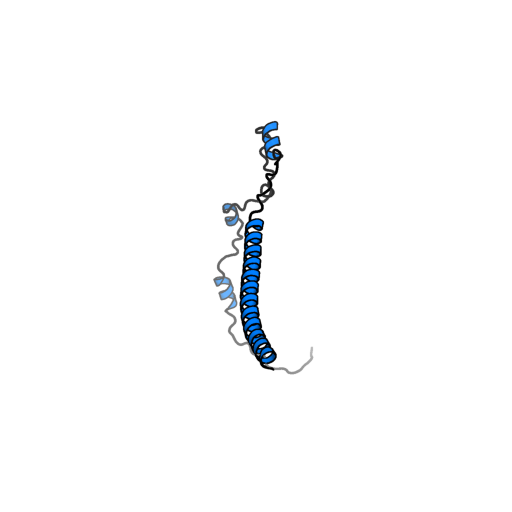T A 1 115 ? -40.283 -24.539 -71.340 1.00 51.75 115 MET A C 1
ATOM 938 O O . MET A 1 115 ? -40.722 -24.452 -70.203 1.00 51.75 115 MET A O 1
ATOM 942 N N . PHE A 1 116 ? -40.972 -25.049 -72.361 1.00 42.44 116 PHE A N 1
ATOM 943 C CA . PHE A 1 116 ? -42.140 -25.956 -72.332 1.00 42.44 116 PHE A CA 1
ATOM 944 C C . PHE A 1 116 ? -42.194 -26.585 -73.746 1.00 42.44 116 PHE A C 1
ATOM 946 O O . PHE A 1 116 ? -41.895 -25.878 -74.707 1.00 42.44 116 PHE A O 1
ATOM 953 N N . ASP A 1 117 ? -42.503 -27.856 -74.006 1.00 39.47 117 ASP A N 1
ATOM 954 C CA . ASP A 1 117 ? -43.119 -28.921 -73.211 1.00 39.47 117 ASP A CA 1
ATOM 955 C C . ASP A 1 117 ? -42.703 -30.304 -73.769 1.00 39.47 117 ASP A C 1
ATOM 957 O O . ASP A 1 117 ? -42.257 -30.420 -74.913 1.00 39.47 117 ASP A O 1
ATOM 961 N N . ALA A 1 118 ? -42.856 -31.353 -72.963 1.00 47.22 118 ALA A N 1
ATOM 962 C CA . ALA A 1 118 ? -42.514 -32.740 -73.283 1.00 47.22 118 ALA A CA 1
ATOM 963 C C . ALA A 1 118 ? -43.593 -33.465 -74.119 1.00 47.22 118 ALA A C 1
ATOM 965 O O . ALA A 1 118 ? -44.764 -33.375 -73.771 1.00 47.22 118 ALA A O 1
ATOM 966 N N . ALA A 1 119 ? -43.207 -34.281 -75.120 1.00 38.72 119 ALA A N 1
ATOM 967 C CA . ALA A 1 119 ? -43.893 -35.542 -75.481 1.00 38.72 119 ALA A CA 1
ATOM 968 C C . ALA A 1 119 ? -43.203 -36.344 -76.619 1.00 38.72 119 ALA A C 1
ATOM 970 O O . ALA A 1 119 ? -43.120 -35.886 -77.750 1.00 38.72 119 ALA A O 1
ATOM 971 N N . LYS A 1 120 ? -42.815 -37.588 -76.282 1.00 38.69 120 LYS A N 1
ATOM 972 C CA . LYS A 1 120 ? -42.915 -38.863 -77.043 1.00 38.69 120 LYS A CA 1
ATOM 973 C C . LYS A 1 120 ? -42.333 -39.002 -78.478 1.00 38.69 120 LYS A C 1
ATOM 975 O O . LYS A 1 120 ? -42.936 -38.568 -79.445 1.00 38.69 120 LYS A O 1
ATOM 980 N N . SER A 1 121 ? -41.206 -39.738 -78.557 1.00 39.03 121 SER A N 1
ATOM 981 C CA . SER A 1 121 ? -40.896 -40.992 -79.320 1.00 39.03 121 SER A CA 1
ATOM 982 C C . SER A 1 121 ? -41.731 -41.424 -80.555 1.00 39.03 121 SER A C 1
ATOM 984 O O . SER A 1 121 ? -42.932 -41.178 -80.543 1.00 39.03 121 SER A O 1
ATOM 986 N N . PRO A 1 122 ? -41.275 -42.408 -81.377 1.00 56.81 122 PRO A N 1
ATOM 987 C CA . PRO A 1 122 ? -39.930 -42.746 -81.886 1.00 56.81 122 PRO A CA 1
ATOM 988 C C . PRO A 1 122 ? -39.926 -43.084 -83.415 1.00 56.81 122 PRO A C 1
ATOM 990 O O . PRO A 1 122 ? -40.952 -43.016 -84.082 1.00 56.81 122 PRO A O 1
ATOM 993 N N . THR A 1 123 ? -38.774 -43.569 -83.912 1.00 37.25 123 THR A N 1
ATOM 994 C CA . THR A 1 123 ? -38.549 -44.444 -85.097 1.00 37.25 123 THR A CA 1
ATOM 995 C C . THR A 1 123 ? -38.830 -43.939 -86.519 1.00 37.25 123 THR A C 1
ATOM 997 O O . THR A 1 123 ? -39.959 -43.615 -86.860 1.00 37.25 123 THR A O 1
ATOM 1000 N N . GLY A 1 124 ? -37.841 -44.146 -87.399 1.00 40.56 124 GLY A N 1
ATOM 1001 C CA . GLY A 1 124 ? -38.100 -44.802 -88.686 1.00 40.56 124 GLY A CA 1
ATOM 1002 C C . GLY A 1 124 ? -37.338 -44.264 -89.898 1.00 40.56 124 GLY A C 1
ATOM 1003 O O . GLY A 1 124 ? -37.643 -43.169 -90.350 1.00 40.56 124 GLY A O 1
ATOM 1004 N N . GLN A 1 125 ? -36.494 -45.154 -90.443 1.00 36.41 125 GLN A N 1
ATOM 1005 C CA . GLN A 1 125 ? -35.830 -45.189 -91.762 1.00 36.41 125 GLN A CA 1
ATOM 1006 C C . GLN A 1 125 ? -34.596 -44.310 -91.987 1.00 36.41 125 GLN A C 1
ATOM 1008 O O . GLN A 1 125 ? -34.698 -43.069 -91.975 1.00 36.41 125 GLN A O 1
#